Protein AF-A0A8J7HTT7-F1 (afdb_monomer)

Sequence (140 aa):
MTTYTNAQFRSILFGLGYLAKDFANPALGFPVTTDNSPFTGNKTLQAIRNFQADYGLLVDGIVGAKTMAKVEEVIKILQYELNVVVNAGLPKDQPFYGPKTVQAVKKFEAQYYGKDERFVTGVATLELRKYLDAIAKQIA

Nearest PDB structures (foldseek):
  6xr2-assembly1_A  TM=2.445E-01  e=7.004E+00  synthetic construct

InterPro domains:
  IPR002477 Peptidoglycan binding-like [PF01471] (40-70)
  IPR036365 PGBD-like superfamily [SSF47090] (29-71)
  IPR036366 PGBD superfamily [G3DSA:1.10.101.10] (16-74)

Solvent-accessible surface area (backbone atoms only — not comparable to full-atom values): 7852 Å² total; per-residue (Å²): 134,81,86,68,52,51,16,46,46,51,26,37,36,30,38,44,53,48,41,63,72,90,65,44,42,87,89,58,60,54,49,20,37,84,59,58,65,78,76,78,50,70,66,60,27,48,24,44,25,51,52,23,52,80,69,74,45,81,67,76,42,67,87,44,72,68,52,48,50,50,54,40,50,54,38,41,51,51,43,51,36,37,32,68,70,65,65,50,81,59,67,89,87,56,62,58,75,33,62,67,50,29,51,40,41,25,52,49,31,32,72,76,72,36,82,51,64,90,64,37,70,31,49,49,28,69,68,53,48,53,53,48,52,59,51,28,69,75,73,111

Organism: NCBI:txid2794033

Secondary structure (DSSP, 8-state):
-----HHHHHHHHHHTTSS-GGG--TTT-SSS----S-TTSHHHHHHHHHHHHHTT---SS---HHHHHHHHHHHHHHHHHHHHHH-----SS-----HHHHHHHHHHHHHHH-S-TTT--S---HHHHHHHHHHHHHH-

Mean predicted aligned error: 3.2 Å

Radius of gyration: 14.44 Å; Cα contacts (8 Å, |Δi|>4): 181; chains: 1; 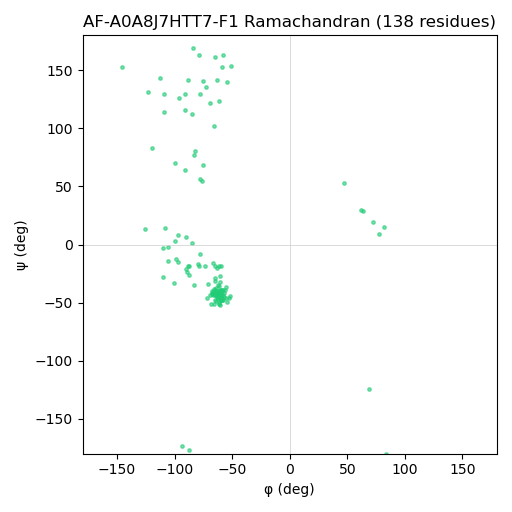bounding box: 38×28×38 Å

Structure (mmCIF, N/CA/C/O backbone):
data_AF-A0A8J7HTT7-F1
#
_entry.id   AF-A0A8J7HTT7-F1
#
loop_
_atom_site.group_PDB
_atom_site.id
_atom_site.type_symbol
_atom_site.label_atom_id
_atom_site.label_alt_id
_atom_site.label_comp_id
_atom_site.label_asym_id
_atom_site.label_entity_id
_atom_site.label_seq_id
_atom_site.pdbx_PDB_ins_code
_atom_site.Cartn_x
_atom_site.Cartn_y
_atom_site.Cartn_z
_atom_site.occupancy
_atom_site.B_iso_or_equiv
_atom_site.auth_seq_id
_atom_site.auth_comp_id
_atom_site.auth_asym_id
_atom_site.auth_atom_id
_atom_site.pdbx_PDB_model_num
ATOM 1 N N . MET A 1 1 ? -9.122 4.143 -15.748 1.00 68.56 1 MET A N 1
ATOM 2 C CA . MET A 1 1 ? -7.934 3.483 -15.181 1.00 68.56 1 MET A CA 1
ATOM 3 C C . MET A 1 1 ? -6.874 4.545 -15.010 1.00 68.56 1 MET A C 1
ATOM 5 O O . MET A 1 1 ? -6.559 5.220 -15.985 1.00 68.56 1 MET A O 1
ATOM 9 N N . THR A 1 2 ? -6.391 4.737 -13.790 1.00 80.38 2 THR A N 1
ATOM 10 C CA . THR A 1 2 ? -5.339 5.713 -13.493 1.00 80.38 2 THR A CA 1
ATOM 11 C C . THR A 1 2 ? -3.988 5.145 -13.912 1.00 80.38 2 THR A C 1
ATOM 13 O O . THR A 1 2 ? -3.641 4.024 -13.546 1.00 80.38 2 THR A O 1
ATOM 16 N N . THR A 1 3 ? -3.208 5.911 -14.673 1.00 86.19 3 THR A N 1
ATOM 17 C CA . THR A 1 3 ? -1.822 5.554 -14.992 1.00 86.19 3 THR A CA 1
ATOM 18 C C . THR A 1 3 ? -0.902 6.162 -13.942 1.00 86.19 3 THR A C 1
ATOM 20 O O . THR A 1 3 ? -0.808 7.382 -13.834 1.00 86.19 3 THR A O 1
ATOM 23 N N . TYR A 1 4 ? -0.222 5.315 -13.173 1.00 91.25 4 TYR A N 1
ATOM 24 C CA . TYR A 1 4 ? 0.778 5.754 -12.203 1.00 91.25 4 TYR A CA 1
ATOM 25 C C . TYR A 1 4 ? 2.149 5.862 -12.862 1.00 91.25 4 TYR A C 1
ATOM 27 O O . TYR A 1 4 ? 2.533 5.004 -13.658 1.00 91.25 4 TYR A O 1
ATOM 35 N N . THR A 1 5 ? 2.922 6.877 -12.483 1.00 94.50 5 THR A N 1
ATOM 36 C CA . THR A 1 5 ? 4.362 6.877 -12.753 1.00 94.50 5 THR A CA 1
ATOM 37 C C . THR A 1 5 ? 5.041 5.751 -11.973 1.00 94.50 5 THR A C 1
ATOM 39 O O . THR A 1 5 ? 4.507 5.253 -10.976 1.00 94.50 5 THR A O 1
ATOM 42 N N . ASN A 1 6 ? 6.251 5.360 -12.370 1.00 94.88 6 ASN A N 1
ATOM 43 C CA . ASN A 1 6 ? 6.968 4.298 -11.667 1.00 94.88 6 ASN A CA 1
ATOM 44 C C . ASN A 1 6 ? 7.262 4.676 -10.200 1.00 94.88 6 ASN A C 1
ATOM 46 O O . ASN A 1 6 ? 7.176 3.827 -9.313 1.00 94.88 6 ASN A O 1
ATOM 50 N N . ALA A 1 7 ? 7.534 5.954 -9.924 1.00 94.62 7 ALA A N 1
ATOM 51 C CA . ALA A 1 7 ? 7.710 6.476 -8.569 1.00 94.62 7 ALA A CA 1
ATOM 52 C C . ALA A 1 7 ? 6.418 6.403 -7.734 1.00 94.62 7 ALA A C 1
ATOM 54 O O . ALA A 1 7 ? 6.436 6.006 -6.563 1.00 94.62 7 ALA A O 1
ATOM 55 N N . GLN A 1 8 ? 5.277 6.741 -8.342 1.00 94.81 8 GLN A N 1
ATOM 56 C CA . GLN A 1 8 ? 3.967 6.608 -7.702 1.00 94.81 8 GLN A CA 1
ATOM 57 C C . GLN A 1 8 ? 3.640 5.141 -7.424 1.00 94.81 8 GLN A C 1
ATOM 59 O O . GLN A 1 8 ? 3.216 4.817 -6.320 1.00 94.81 8 GLN A O 1
ATOM 64 N N . PHE A 1 9 ? 3.901 4.245 -8.377 1.00 95.31 9 PHE A N 1
ATOM 65 C CA . PHE A 1 9 ? 3.662 2.815 -8.208 1.00 95.31 9 PHE A CA 1
ATOM 66 C C . PHE A 1 9 ? 4.538 2.210 -7.100 1.00 95.31 9 PHE A C 1
ATOM 68 O O . PHE A 1 9 ? 4.025 1.502 -6.237 1.00 95.31 9 PHE A O 1
ATOM 75 N N . ARG A 1 10 ? 5.835 2.556 -7.043 1.00 95.19 10 ARG A N 1
ATOM 76 C CA . ARG A 1 10 ? 6.713 2.214 -5.904 1.00 95.19 10 ARG A CA 1
ATOM 77 C C . ARG A 1 10 ? 6.130 2.719 -4.586 1.00 95.19 10 ARG A C 1
ATOM 79 O O . ARG A 1 10 ? 6.059 1.979 -3.614 1.00 95.19 10 ARG A O 1
ATOM 86 N N . SER A 1 11 ? 5.664 3.963 -4.557 1.00 95.50 11 SER A N 1
ATOM 87 C CA . SER A 1 11 ? 5.078 4.537 -3.343 1.00 95.50 11 SER A CA 1
ATOM 88 C C . SER A 1 11 ? 3.809 3.808 -2.912 1.00 95.50 11 SER A C 1
ATOM 90 O O . SER A 1 11 ? 3.606 3.581 -1.725 1.00 95.50 11 SER A O 1
ATOM 92 N N . ILE A 1 12 ? 2.986 3.375 -3.864 1.00 96.00 12 ILE A N 1
ATOM 93 C CA . ILE A 1 12 ? 1.809 2.558 -3.583 1.00 96.00 12 ILE A CA 1
ATOM 94 C C . ILE A 1 12 ? 2.212 1.191 -3.023 1.00 96.00 12 ILE A C 1
ATOM 96 O O . ILE A 1 12 ? 1.672 0.785 -2.000 1.00 96.00 12 ILE A O 1
ATOM 100 N N . LEU A 1 13 ? 3.176 0.495 -3.636 1.00 96.81 13 LEU A N 1
ATOM 101 C CA . LEU A 1 13 ? 3.674 -0.777 -3.103 1.00 96.81 13 LEU A CA 1
ATOM 102 C C . LEU A 1 13 ? 4.234 -0.617 -1.685 1.00 96.81 13 LEU A C 1
ATOM 104 O O . LEU A 1 13 ? 3.994 -1.476 -0.843 1.00 96.81 13 LEU A O 1
ATOM 108 N N . PHE A 1 14 ? 4.929 0.488 -1.404 1.00 96.38 14 PHE A N 1
ATOM 109 C CA . PHE A 1 14 ? 5.370 0.831 -0.054 1.00 96.38 14 PHE A CA 1
ATOM 110 C C . PHE A 1 14 ? 4.182 1.018 0.898 1.00 96.38 14 PHE A C 1
ATOM 112 O O . PHE A 1 14 ? 4.126 0.366 1.934 1.00 96.38 14 PHE A O 1
ATOM 119 N N . GLY A 1 15 ? 3.193 1.835 0.523 1.00 96.19 15 GLY A N 1
ATOM 120 C CA . GLY A 1 15 ? 1.985 2.062 1.321 1.00 96.19 15 GLY A CA 1
ATOM 121 C C . GLY A 1 15 ? 1.166 0.793 1.568 1.00 96.19 15 GLY A C 1
ATOM 122 O O . GLY A 1 15 ? 0.583 0.641 2.632 1.00 96.19 15 GLY A O 1
ATOM 123 N N . LEU A 1 16 ? 1.169 -0.153 0.630 1.00 97.31 16 LEU A N 1
ATOM 124 C CA . LEU A 1 16 ? 0.509 -1.455 0.759 1.00 97.31 16 LEU A CA 1
ATOM 125 C C . LEU A 1 16 ? 1.371 -2.520 1.471 1.00 97.31 16 LEU A C 1
ATOM 127 O O . LEU A 1 16 ? 0.929 -3.663 1.615 1.00 97.31 16 LEU A O 1
ATOM 131 N N . GLY A 1 17 ? 2.583 -2.166 1.906 1.00 96.88 17 GLY A N 1
ATOM 132 C CA . GLY A 1 17 ? 3.475 -3.029 2.684 1.00 96.88 17 GLY A CA 1
ATOM 133 C C . GLY A 1 17 ? 4.302 -4.031 1.878 1.00 96.88 17 GLY A C 1
ATOM 134 O O . GLY A 1 17 ? 4.862 -4.952 2.462 1.00 96.88 17 GLY A O 1
ATOM 135 N N . TYR A 1 18 ? 4.402 -3.869 0.558 1.00 97.25 18 TYR A N 1
ATOM 136 C CA . TYR A 1 18 ? 5.213 -4.730 -0.314 1.00 97.25 18 TYR A CA 1
ATOM 137 C C . TYR A 1 18 ? 6.652 -4.237 -0.491 1.00 97.25 18 TYR A C 1
ATOM 139 O O . TYR A 1 18 ? 7.524 -5.024 -0.853 1.00 97.25 18 TYR A O 1
ATOM 147 N N . LEU A 1 19 ? 6.910 -2.949 -0.246 1.00 95.06 19 LEU A N 1
ATOM 148 C CA . LEU A 1 19 ? 8.255 -2.369 -0.254 1.00 95.06 19 LEU A CA 1
ATOM 149 C C . LEU A 1 19 ? 8.678 -1.933 1.147 1.00 95.06 19 LEU A C 1
ATOM 151 O O . LEU A 1 19 ? 7.878 -1.416 1.922 1.00 95.06 19 LEU A O 1
ATOM 155 N N . ALA A 1 20 ? 9.961 -2.124 1.447 1.00 89.19 20 ALA A N 1
ATOM 156 C CA . ALA A 1 20 ? 10.555 -1.753 2.722 1.00 89.19 20 ALA A CA 1
ATOM 157 C C . ALA A 1 20 ? 10.866 -0.245 2.810 1.00 89.19 20 ALA A C 1
ATOM 159 O O . ALA A 1 20 ? 10.908 0.473 1.810 1.00 89.19 20 ALA A O 1
ATOM 160 N N . LYS A 1 21 ? 11.079 0.243 4.041 1.00 85.44 21 LYS A N 1
ATOM 161 C CA . LYS A 1 21 ? 11.312 1.669 4.353 1.00 85.44 21 LYS A CA 1
ATOM 162 C C . LYS A 1 21 ? 12.579 2.250 3.726 1.00 85.44 21 LYS A C 1
ATOM 164 O O . LYS A 1 21 ? 12.650 3.459 3.564 1.00 85.44 21 LYS A O 1
ATOM 169 N N . ASP A 1 22 ? 13.540 1.421 3.336 1.00 87.25 22 ASP A N 1
ATOM 170 C CA . ASP A 1 22 ? 14.749 1.851 2.627 1.00 87.25 22 ASP A CA 1
ATOM 171 C C . ASP A 1 22 ? 14.467 2.390 1.211 1.00 87.25 22 ASP A C 1
ATOM 173 O O . ASP A 1 22 ? 15.301 3.096 0.653 1.00 87.25 22 ASP A O 1
ATOM 177 N N . PHE A 1 23 ? 13.282 2.124 0.646 1.00 84.31 23 PHE A N 1
ATOM 178 C CA . PHE A 1 23 ? 12.812 2.759 -0.594 1.00 84.31 23 PHE A CA 1
ATOM 179 C C . PHE A 1 23 ? 12.259 4.169 -0.400 1.00 84.31 23 PHE A C 1
ATOM 181 O O . PHE A 1 23 ? 12.112 4.906 -1.379 1.00 84.31 23 PHE A O 1
ATOM 188 N N . ALA A 1 24 ? 11.898 4.526 0.831 1.00 87.62 24 ALA A N 1
ATOM 189 C CA . ALA A 1 24 ? 11.268 5.793 1.144 1.00 87.62 24 ALA A CA 1
ATOM 190 C C . ALA A 1 24 ? 12.326 6.843 1.496 1.00 87.62 24 ALA A C 1
ATOM 192 O O . ALA A 1 24 ? 13.170 6.641 2.366 1.00 87.62 24 ALA A O 1
ATOM 193 N N . ASN A 1 25 ? 12.237 8.006 0.862 1.00 90.50 25 ASN A N 1
ATOM 194 C CA . ASN A 1 25 ? 12.893 9.213 1.324 1.00 90.50 25 ASN A CA 1
ATOM 195 C C . ASN A 1 25 ? 11.979 9.887 2.365 1.00 90.50 25 ASN A C 1
ATOM 197 O O . ASN A 1 25 ? 10.917 10.403 1.996 1.00 90.50 25 ASN A O 1
ATOM 201 N N . PRO A 1 26 ? 12.376 9.930 3.651 1.00 84.06 26 PRO A N 1
ATOM 202 C CA . PRO A 1 26 ? 11.544 10.494 4.712 1.00 84.06 26 PRO A CA 1
ATOM 203 C C . PRO A 1 26 ? 11.222 11.985 4.511 1.00 84.06 26 PRO A C 1
ATOM 205 O O . PRO A 1 26 ? 10.255 12.468 5.093 1.00 84.06 26 PRO A O 1
ATOM 208 N N . ALA A 1 27 ? 11.971 12.709 3.670 1.00 88.81 27 ALA A N 1
ATOM 209 C CA . ALA A 1 27 ? 11.726 14.121 3.379 1.00 88.81 27 ALA A CA 1
ATOM 210 C C . ALA A 1 27 ? 10.589 14.379 2.367 1.00 88.81 27 ALA A C 1
ATOM 212 O O . ALA A 1 27 ? 10.115 15.508 2.279 1.00 88.81 27 ALA A O 1
ATOM 213 N N . LEU A 1 28 ? 10.156 13.379 1.585 1.00 85.06 28 LEU A N 1
ATOM 214 C CA . LEU A 1 28 ? 9.215 13.593 0.470 1.00 85.06 28 LEU A CA 1
ATOM 215 C C . LEU A 1 28 ? 7.732 13.495 0.858 1.00 85.06 28 LEU A C 1
ATOM 217 O O . LEU A 1 28 ? 6.876 14.042 0.164 1.00 85.06 28 LEU A O 1
ATOM 221 N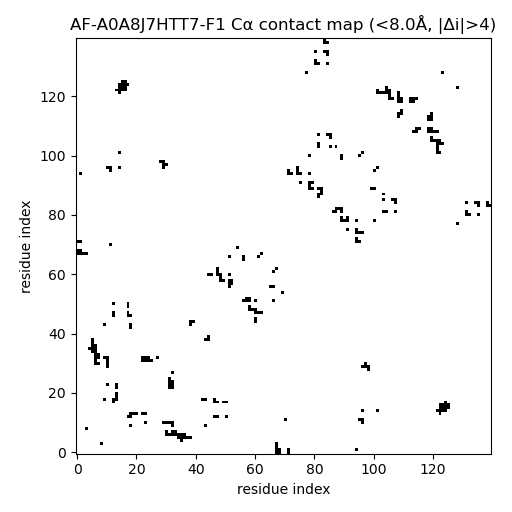 N . GLY A 1 29 ? 7.392 12.788 1.938 1.00 83.56 29 GLY A N 1
ATOM 222 C CA . GLY A 1 29 ? 5.999 12.415 2.194 1.00 83.56 29 GLY A CA 1
ATOM 223 C C . GLY A 1 29 ? 5.509 11.391 1.163 1.00 83.56 29 GLY A C 1
ATOM 224 O O . GLY A 1 29 ? 6.123 10.343 1.032 1.00 83.56 29 GLY A O 1
ATOM 225 N N . PHE A 1 30 ? 4.408 11.657 0.450 1.00 84.88 30 PHE A N 1
ATOM 226 C CA . PHE A 1 30 ? 3.925 10.794 -0.641 1.00 84.88 30 PHE A CA 1
ATOM 227 C C . PHE A 1 30 ? 3.790 11.573 -1.960 1.00 84.88 30 PHE A C 1
ATOM 229 O O . PHE A 1 30 ? 3.114 12.605 -1.949 1.00 84.88 30 PHE A O 1
ATOM 236 N N . PRO A 1 31 ? 4.316 11.070 -3.102 1.00 90.38 31 PRO A N 1
ATOM 237 C CA . PRO A 1 31 ? 5.134 9.857 -3.272 1.00 90.38 31 PRO A CA 1
ATOM 238 C C . PRO A 1 31 ? 6.379 9.819 -2.371 1.00 90.38 31 PRO A C 1
ATOM 240 O O . PRO A 1 31 ? 7.027 10.840 -2.178 1.00 90.38 31 PRO A O 1
ATOM 243 N N . VAL A 1 32 ? 6.707 8.648 -1.816 1.00 91.50 32 VAL A N 1
ATOM 244 C CA . VAL A 1 32 ? 7.849 8.479 -0.889 1.00 91.50 32 VAL A CA 1
ATOM 245 C C . VAL A 1 32 ? 9.186 8.424 -1.618 1.00 91.50 32 VAL A C 1
ATOM 247 O O . VAL A 1 32 ? 10.239 8.409 -0.996 1.00 91.50 32 VAL A O 1
ATOM 250 N N . THR A 1 33 ? 9.166 8.365 -2.945 1.00 93.31 33 THR A N 1
ATOM 251 C CA . THR A 1 33 ? 10.348 8.325 -3.798 1.00 93.31 33 THR A CA 1
ATOM 252 C C . THR A 1 33 ? 10.069 9.084 -5.087 1.00 93.31 33 THR A C 1
ATOM 254 O O . THR A 1 33 ? 8.923 9.166 -5.530 1.00 93.31 33 THR A O 1
ATOM 257 N N . THR A 1 34 ? 11.116 9.624 -5.704 1.00 94.44 34 THR A N 1
ATOM 258 C CA . THR A 1 34 ? 11.084 10.194 -7.059 1.00 94.44 34 THR A CA 1
ATOM 259 C C . THR A 1 34 ? 11.635 9.224 -8.110 1.00 94.44 34 THR A C 1
ATOM 261 O O . THR A 1 34 ? 11.698 9.573 -9.290 1.00 94.44 34 THR A O 1
ATOM 264 N N . ASP A 1 35 ? 12.006 7.999 -7.710 1.00 92.88 35 ASP A N 1
ATOM 265 C CA . ASP A 1 35 ? 12.594 6.988 -8.589 1.00 92.88 35 ASP A CA 1
ATOM 266 C C . ASP A 1 35 ? 11.598 6.511 -9.656 1.00 92.88 35 ASP A C 1
ATOM 268 O O . ASP A 1 35 ? 10.719 5.676 -9.413 1.00 92.88 35 ASP A O 1
ATOM 272 N N . ASN A 1 36 ? 11.775 7.031 -10.871 1.00 94.56 36 ASN A N 1
ATOM 273 C CA . ASN A 1 36 ? 11.011 6.639 -12.047 1.00 94.56 36 ASN A CA 1
ATOM 274 C C . ASN A 1 36 ? 11.712 5.593 -12.926 1.00 94.56 36 ASN A C 1
ATOM 276 O O . ASN A 1 36 ? 11.207 5.273 -14.003 1.00 94.56 36 ASN A O 1
ATOM 280 N N . SER A 1 37 ? 12.832 5.018 -12.477 1.00 93.06 37 SER A N 1
ATOM 281 C CA . SER A 1 37 ? 13.536 3.986 -13.239 1.00 93.06 37 SER A CA 1
ATOM 282 C C . SER A 1 37 ? 12.635 2.773 -13.521 1.00 93.06 37 SER A C 1
ATOM 284 O O . SER A 1 37 ? 11.697 2.506 -12.750 1.00 93.06 37 SER A O 1
ATOM 286 N N . PRO A 1 38 ? 12.890 2.026 -14.612 1.00 93.31 38 PRO A N 1
ATOM 287 C CA . PRO A 1 38 ? 12.224 0.753 -14.870 1.00 93.31 38 PRO A CA 1
ATOM 288 C C . PRO A 1 38 ? 12.295 -0.200 -13.666 1.00 93.31 38 PRO A C 1
ATOM 290 O O . PRO A 1 38 ? 13.219 -0.132 -12.856 1.00 93.31 38 PRO A O 1
ATOM 293 N N . PHE A 1 39 ? 11.329 -1.112 -13.540 1.00 92.06 39 PHE A N 1
ATOM 294 C CA . PHE A 1 39 ? 11.256 -2.070 -12.428 1.00 92.06 39 PHE A CA 1
ATOM 295 C C . PHE A 1 39 ? 12.233 -3.246 -12.586 1.00 92.06 39 PHE A C 1
ATOM 297 O O . PHE A 1 39 ? 11.839 -4.407 -12.598 1.00 92.06 39 PHE A O 1
ATOM 304 N N . THR A 1 40 ? 13.521 -2.946 -12.725 1.00 85.50 40 THR A N 1
ATOM 305 C CA . THR A 1 40 ? 14.586 -3.941 -12.919 1.00 85.50 40 THR A CA 1
ATOM 306 C C . THR A 1 40 ? 15.334 -4.280 -11.629 1.00 85.50 40 THR A C 1
ATOM 308 O O . THR A 1 40 ? 16.065 -5.264 -11.584 1.00 85.50 40 THR A O 1
ATOM 311 N N . GLY A 1 41 ? 15.153 -3.497 -10.560 1.00 80.38 41 GLY A N 1
ATOM 312 C CA . GLY A 1 41 ? 15.770 -3.761 -9.260 1.00 80.38 41 GLY A CA 1
ATOM 313 C C . GLY A 1 41 ? 15.132 -4.947 -8.529 1.00 80.38 41 GLY A C 1
ATOM 314 O O . GLY A 1 41 ? 13.907 -5.020 -8.419 1.00 80.38 41 GLY A O 1
ATOM 315 N N . ASN A 1 42 ? 15.963 -5.829 -7.956 1.00 86.44 42 ASN A N 1
ATOM 316 C CA . ASN A 1 42 ? 15.528 -7.088 -7.327 1.00 86.44 42 ASN A CA 1
ATOM 317 C C . ASN A 1 42 ? 14.404 -6.915 -6.294 1.00 86.44 42 ASN A C 1
ATOM 319 O O . ASN A 1 42 ? 13.431 -7.663 -6.309 1.00 86.44 42 ASN A O 1
ATOM 323 N N . LYS A 1 43 ? 14.509 -5.909 -5.421 1.00 91.88 43 LYS A N 1
ATOM 324 C CA . LYS A 1 43 ? 13.530 -5.666 -4.351 1.00 91.88 43 LYS A CA 1
ATOM 325 C C . LYS A 1 43 ? 12.176 -5.178 -4.891 1.00 91.88 43 LYS A C 1
ATOM 327 O O . LYS A 1 43 ? 11.142 -5.683 -4.471 1.00 91.88 43 LYS A O 1
ATOM 332 N N . THR A 1 44 ? 12.164 -4.251 -5.855 1.00 94.12 44 THR A N 1
ATOM 333 C CA . THR A 1 44 ? 10.913 -3.782 -6.483 1.00 94.12 44 THR A CA 1
ATOM 334 C C . THR A 1 44 ? 10.255 -4.876 -7.306 1.00 94.12 44 THR A C 1
ATOM 336 O O . THR A 1 44 ? 9.043 -5.050 -7.225 1.00 94.12 44 THR A O 1
ATOM 339 N N . LEU A 1 45 ? 11.042 -5.664 -8.039 1.00 95.38 45 LEU A N 1
ATOM 340 C CA . LEU A 1 45 ? 10.524 -6.801 -8.790 1.00 95.38 45 LEU A CA 1
ATOM 341 C C . LEU A 1 45 ? 9.903 -7.856 -7.863 1.00 95.38 45 LEU A C 1
ATOM 343 O O . LEU A 1 45 ? 8.820 -8.367 -8.144 1.00 95.38 45 LEU A O 1
ATOM 347 N N . GLN A 1 46 ? 10.549 -8.145 -6.730 1.00 96.75 46 GLN A N 1
ATOM 348 C CA . GLN A 1 46 ? 10.001 -9.036 -5.709 1.00 96.75 46 GLN A CA 1
ATOM 349 C C . GLN A 1 46 ? 8.702 -8.481 -5.111 1.00 96.75 46 GLN A C 1
ATOM 351 O O . GLN A 1 46 ? 7.733 -9.222 -4.984 1.00 96.75 46 GLN A O 1
ATOM 356 N N . ALA A 1 47 ? 8.642 -7.182 -4.813 1.00 97.38 47 ALA A N 1
ATOM 357 C CA . ALA A 1 47 ? 7.430 -6.533 -4.319 1.00 97.38 47 ALA A CA 1
ATOM 358 C C . ALA A 1 47 ? 6.259 -6.641 -5.311 1.00 97.38 47 ALA A C 1
ATOM 360 O O . ALA A 1 47 ? 5.141 -6.959 -4.907 1.00 97.38 47 ALA A O 1
ATOM 361 N N . ILE A 1 48 ? 6.519 -6.442 -6.610 1.00 98.06 48 ILE A N 1
ATOM 362 C CA . ILE A 1 48 ? 5.515 -6.614 -7.671 1.00 98.06 48 ILE A CA 1
ATOM 363 C C . ILE A 1 48 ? 5.025 -8.061 -7.715 1.00 98.06 48 ILE A C 1
ATOM 365 O O . ILE A 1 48 ? 3.819 -8.290 -7.746 1.00 98.06 48 ILE A O 1
ATOM 369 N N . ARG A 1 49 ? 5.938 -9.037 -7.685 1.00 98.31 49 ARG A N 1
ATOM 370 C CA . ARG A 1 49 ? 5.585 -10.465 -7.708 1.00 98.31 49 ARG A CA 1
ATOM 371 C C . ARG A 1 49 ? 4.778 -10.881 -6.483 1.00 98.31 49 ARG A C 1
ATOM 373 O O . ARG A 1 49 ? 3.789 -11.587 -6.633 1.00 98.31 49 ARG A O 1
ATOM 380 N N . ASN A 1 50 ? 5.147 -10.404 -5.298 1.00 98.56 50 ASN A N 1
ATOM 381 C CA . ASN A 1 50 ? 4.399 -10.665 -4.069 1.00 98.56 50 ASN A CA 1
ATOM 382 C C . ASN A 1 50 ? 2.983 -10.081 -4.153 1.00 98.56 50 ASN A C 1
ATOM 384 O O . ASN A 1 50 ? 2.017 -10.775 -3.856 1.00 98.56 50 ASN A O 1
ATOM 388 N N . PHE A 1 51 ? 2.845 -8.840 -4.633 1.00 98.62 51 PHE A N 1
ATOM 389 C CA . PHE A 1 51 ? 1.533 -8.242 -4.881 1.00 98.62 51 PHE A CA 1
ATOM 390 C C . PHE A 1 51 ? 0.722 -9.063 -5.893 1.00 98.62 51 PHE A C 1
ATOM 392 O O . PHE A 1 51 ? -0.442 -9.370 -5.659 1.00 98.62 51 PHE A O 1
ATOM 399 N N . GLN A 1 52 ? 1.327 -9.447 -7.018 1.00 98.75 52 GLN A N 1
ATOM 400 C CA . GLN A 1 52 ? 0.660 -10.270 -8.025 1.00 98.75 52 GLN A CA 1
ATOM 401 C C . GLN A 1 52 ? 0.182 -11.605 -7.438 1.00 98.75 52 GLN A C 1
ATOM 403 O O . GLN A 1 52 ? -0.958 -11.989 -7.687 1.00 98.75 52 GLN A O 1
ATOM 408 N N . ALA A 1 53 ? 1.012 -12.272 -6.633 1.00 98.62 53 ALA A N 1
ATOM 409 C CA . ALA A 1 53 ? 0.679 -13.538 -5.989 1.00 98.62 53 ALA A CA 1
ATOM 410 C C . ALA A 1 53 ? -0.487 -13.396 -4.998 1.00 98.62 53 ALA A C 1
ATOM 412 O O . ALA A 1 53 ? -1.458 -14.146 -5.091 1.00 98.62 53 ALA A O 1
ATOM 413 N N . ASP A 1 54 ? -0.440 -12.394 -4.115 1.00 98.50 54 ASP A N 1
ATOM 414 C CA . ASP A 1 54 ? -1.476 -12.156 -3.100 1.00 98.50 54 ASP A CA 1
ATOM 415 C C . ASP A 1 54 ? -2.863 -11.883 -3.699 1.00 98.50 54 ASP A C 1
ATOM 417 O O . ASP A 1 54 ? -3.880 -12.163 -3.064 1.00 98.50 54 ASP A O 1
ATOM 421 N N . TYR A 1 55 ? -2.913 -11.344 -4.921 1.00 98.19 55 TYR A N 1
ATOM 422 C CA . TYR A 1 55 ? -4.156 -11.019 -5.625 1.00 98.19 55 TYR A CA 1
ATOM 423 C C . TYR A 1 55 ? -4.468 -11.950 -6.806 1.00 98.19 55 TYR A C 1
ATOM 425 O O . TYR A 1 55 ? -5.328 -11.621 -7.627 1.00 98.19 55 TYR A O 1
ATOM 433 N N . GLY A 1 56 ? -3.794 -13.102 -6.907 1.00 97.75 56 GLY A N 1
ATOM 434 C CA . GLY A 1 56 ? -4.089 -14.128 -7.915 1.0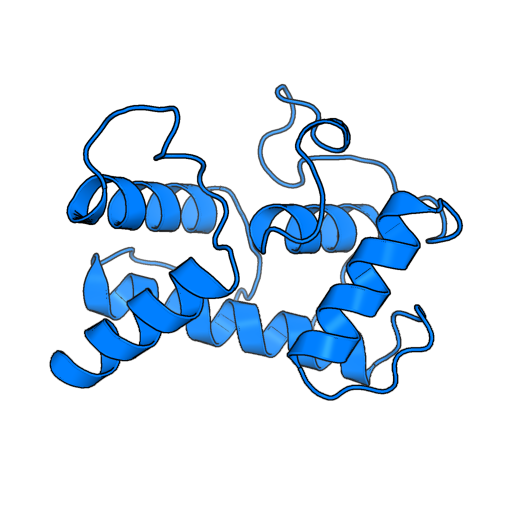0 97.75 56 GLY A CA 1
ATOM 435 C C . GLY A 1 56 ? -3.867 -13.673 -9.363 1.00 97.75 56 GLY A C 1
ATOM 436 O O . GLY A 1 56 ? -4.555 -14.130 -10.276 1.00 97.75 56 GLY A O 1
ATOM 437 N N . LEU A 1 57 ? -2.943 -12.738 -9.581 1.00 98.38 57 LEU A N 1
ATOM 438 C CA . LEU A 1 57 ? -2.522 -12.301 -10.909 1.00 98.38 57 LEU A CA 1
ATOM 439 C C . LEU A 1 57 ? -1.441 -13.237 -11.469 1.00 98.38 57 LEU A C 1
ATOM 441 O O . LEU A 1 57 ? -0.853 -14.046 -10.754 1.00 98.38 57 LEU A O 1
ATOM 445 N N . LEU A 1 58 ? -1.131 -13.085 -12.759 1.00 97.81 58 LEU A N 1
ATOM 446 C CA . LEU A 1 58 ? 0.071 -13.691 -13.330 1.00 97.81 58 LEU A CA 1
ATOM 447 C C . LEU A 1 58 ? 1.309 -13.120 -12.618 1.00 97.81 58 LEU A C 1
ATOM 449 O O . LEU A 1 58 ? 1.495 -11.905 -12.591 1.00 97.81 58 LEU A O 1
ATOM 453 N N . VAL A 1 59 ? 2.138 -13.994 -12.043 1.00 98.25 59 VAL A N 1
ATOM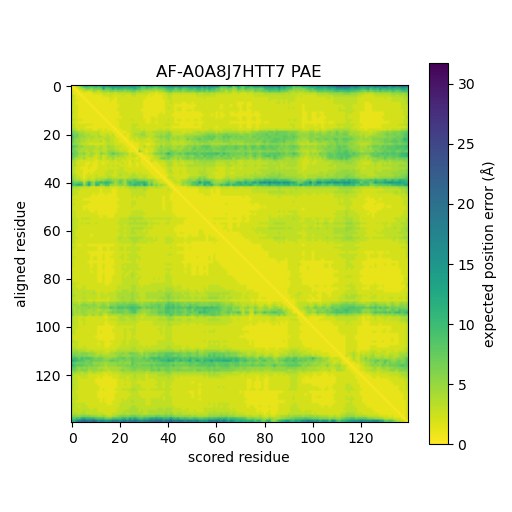 454 C CA . VAL A 1 59 ? 3.315 -13.623 -11.238 1.00 98.25 59 VAL A CA 1
ATOM 455 C C . VAL A 1 59 ? 4.561 -13.515 -12.123 1.00 98.25 59 VAL A C 1
ATOM 457 O O . VAL A 1 59 ? 5.509 -14.288 -12.012 1.00 98.25 59 VAL A O 1
ATOM 460 N N . ASP A 1 60 ? 4.548 -12.569 -13.055 1.00 96.69 60 ASP A N 1
ATOM 461 C CA . ASP A 1 60 ? 5.650 -12.319 -13.995 1.00 96.69 60 ASP A CA 1
ATOM 462 C C . ASP A 1 60 ? 6.587 -11.183 -13.537 1.00 96.69 60 ASP A C 1
ATOM 464 O O . ASP A 1 60 ? 7.727 -11.079 -13.995 1.00 96.69 60 ASP A O 1
ATOM 468 N N . GLY A 1 61 ? 6.164 -10.372 -12.564 1.00 96.19 61 GLY A N 1
ATOM 469 C CA . GLY A 1 61 ? 6.858 -9.156 -12.142 1.00 96.19 61 GLY A CA 1
ATOM 470 C C . GLY A 1 61 ? 6.658 -7.964 -13.086 1.00 96.19 61 GLY A C 1
ATOM 471 O O . GLY A 1 61 ? 7.320 -6.941 -12.922 1.00 96.19 61 GLY A O 1
ATOM 472 N N . ILE A 1 62 ? 5.761 -8.072 -14.068 1.00 95.62 62 ILE A N 1
ATOM 473 C CA . ILE A 1 62 ? 5.469 -7.031 -15.052 1.00 95.62 62 ILE A CA 1
ATOM 474 C C . ILE A 1 62 ? 4.252 -6.225 -14.598 1.00 95.62 62 ILE A C 1
ATOM 476 O O . ILE A 1 62 ? 3.159 -6.747 -14.382 1.00 95.62 62 ILE A O 1
ATOM 480 N N . VAL A 1 63 ? 4.407 -4.903 -14.517 1.00 95.38 63 VAL A N 1
ATOM 481 C CA . VAL A 1 63 ? 3.292 -3.996 -14.211 1.00 95.38 63 VAL A CA 1
ATOM 482 C C . VAL A 1 63 ? 2.499 -3.693 -15.486 1.00 95.38 63 VAL A C 1
ATOM 484 O O . VAL A 1 63 ? 2.640 -2.639 -16.101 1.00 95.38 63 VAL A O 1
ATOM 487 N N . GLY A 1 64 ? 1.673 -4.654 -15.902 1.00 94.69 64 GLY A N 1
ATOM 488 C CA . GLY A 1 64 ? 0.721 -4.501 -17.005 1.00 94.69 64 GLY A CA 1
ATOM 489 C C . GLY A 1 64 ? -0.633 -3.926 -16.566 1.00 94.69 64 GLY A C 1
ATOM 490 O O . GLY A 1 64 ? -0.866 -3.641 -15.390 1.00 94.69 64 GLY A O 1
ATOM 491 N N . ALA A 1 65 ? -1.576 -3.819 -17.509 1.00 94.88 65 ALA A N 1
ATOM 492 C CA . ALA A 1 65 ? -2.911 -3.258 -17.260 1.00 94.88 65 ALA A CA 1
ATOM 493 C C . ALA A 1 65 ? -3.674 -3.965 -16.122 1.00 94.88 65 ALA A C 1
ATOM 495 O O . ALA A 1 65 ? -4.315 -3.306 -15.308 1.00 94.88 65 ALA A O 1
ATOM 496 N N . LYS A 1 66 ? -3.564 -5.299 -16.016 1.00 96.31 66 LYS A N 1
ATOM 497 C CA . LYS A 1 66 ? -4.204 -6.073 -14.936 1.00 96.31 66 LYS A CA 1
ATOM 498 C C . LYS A 1 66 ? -3.633 -5.725 -13.559 1.00 96.31 66 LYS A C 1
ATOM 500 O O . LYS A 1 66 ? -4.391 -5.557 -12.609 1.00 96.31 66 LYS A O 1
ATOM 505 N N . THR A 1 67 ? -2.313 -5.579 -13.455 1.00 97.12 67 THR A N 1
ATOM 506 C CA . THR A 1 67 ? -1.645 -5.192 -12.206 1.00 97.12 67 THR A CA 1
ATOM 507 C C . THR A 1 67 ? -2.005 -3.762 -11.812 1.00 97.12 67 THR A C 1
ATOM 509 O O . THR A 1 67 ? -2.351 -3.529 -10.658 1.00 97.12 67 THR A O 1
ATOM 512 N N . MET A 1 68 ? -2.019 -2.826 -12.770 1.00 95.81 68 MET A N 1
ATOM 513 C CA . MET A 1 68 ? -2.450 -1.441 -12.531 1.00 95.81 68 MET A CA 1
ATOM 514 C C . MET A 1 68 ? -3.903 -1.366 -12.046 1.00 95.81 68 MET A C 1
ATOM 516 O O . MET A 1 68 ? -4.182 -0.720 -11.037 1.00 95.81 68 MET A O 1
ATOM 520 N N . ALA A 1 69 ? -4.818 -2.071 -12.718 1.00 95.88 69 ALA A N 1
ATOM 521 C CA . ALA A 1 69 ? -6.228 -2.106 -12.342 1.00 95.88 69 ALA A CA 1
ATOM 522 C C . ALA A 1 69 ? -6.437 -2.698 -10.941 1.00 95.88 69 ALA A C 1
ATOM 524 O O . ALA A 1 69 ? -7.203 -2.149 -10.153 1.00 95.88 69 ALA A O 1
ATOM 525 N N . LYS A 1 70 ? -5.719 -3.776 -10.601 1.00 97.38 70 LYS A N 1
ATOM 526 C CA . LYS A 1 70 ? -5.828 -4.394 -9.276 1.00 97.38 70 LYS A CA 1
ATOM 527 C C . LYS A 1 70 ? -5.292 -3.484 -8.171 1.00 97.38 70 LYS A C 1
ATOM 529 O O . LYS A 1 70 ? -5.913 -3.386 -7.122 1.00 97.38 70 LYS A O 1
ATOM 534 N N . VAL A 1 71 ? -4.179 -2.785 -8.398 1.00 96.38 71 VAL A N 1
ATOM 535 C CA . VAL A 1 71 ? -3.678 -1.781 -7.446 1.00 96.38 71 VAL A CA 1
ATOM 536 C C . VAL A 1 71 ? -4.711 -0.672 -7.2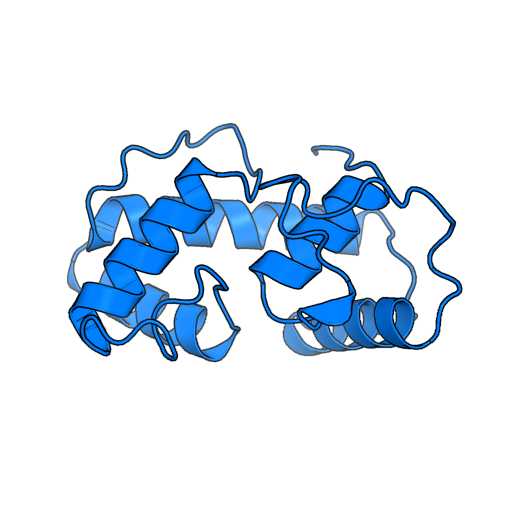23 1.00 96.38 71 VAL A C 1
ATOM 538 O O . VAL A 1 71 ? -4.978 -0.303 -6.081 1.00 96.38 71 VAL A O 1
ATOM 541 N N . GLU A 1 72 ? -5.315 -0.165 -8.301 1.00 95.81 72 GLU A N 1
ATOM 542 C CA . GLU A 1 72 ? -6.367 0.853 -8.225 1.00 95.81 72 GLU A CA 1
ATOM 543 C C . GLU A 1 72 ? -7.570 0.366 -7.400 1.00 95.81 72 GLU A C 1
ATOM 545 O O . GLU A 1 72 ? -8.043 1.079 -6.517 1.00 95.81 72 GLU A O 1
ATOM 550 N N . GLU A 1 73 ? -8.038 -0.858 -7.649 1.00 96.50 73 GLU A N 1
ATOM 551 C CA . GLU A 1 73 ? -9.132 -1.498 -6.911 1.00 96.50 73 GLU A CA 1
ATOM 552 C C . GLU A 1 73 ? -8.823 -1.624 -5.414 1.00 96.50 73 GLU A C 1
ATOM 554 O O . GLU A 1 73 ? -9.632 -1.213 -4.584 1.00 96.50 73 GLU A O 1
ATOM 559 N N . VAL A 1 74 ? -7.629 -2.115 -5.066 1.00 97.38 74 VAL A N 1
ATOM 560 C CA . VAL A 1 74 ? -7.188 -2.270 -3.671 1.00 97.38 74 VAL A CA 1
ATOM 561 C C . VAL A 1 74 ? -7.183 -0.930 -2.939 1.00 97.38 74 VAL A C 1
ATOM 563 O O . VAL A 1 74 ? -7.626 -0.862 -1.794 1.00 97.38 74 VAL A O 1
ATOM 566 N N . ILE A 1 75 ? -6.724 0.149 -3.583 1.00 96.88 75 ILE A N 1
ATOM 567 C CA . ILE A 1 75 ? -6.737 1.481 -2.964 1.00 96.88 75 ILE A CA 1
ATOM 568 C C . ILE A 1 75 ? -8.170 1.980 -2.767 1.00 96.88 75 ILE A C 1
ATOM 570 O O . ILE A 1 75 ? -8.467 2.526 -1.707 1.00 96.88 75 ILE A O 1
ATOM 574 N N . LYS A 1 76 ? -9.067 1.788 -3.744 1.00 96.69 76 LYS A N 1
ATOM 575 C CA . LYS A 1 76 ? -10.474 2.205 -3.608 1.00 96.69 76 LYS A CA 1
ATOM 576 C C . LYS A 1 76 ? -11.163 1.507 -2.443 1.00 96.69 76 LYS A C 1
ATOM 578 O O . LYS A 1 76 ? -11.832 2.177 -1.661 1.00 96.69 76 LYS A O 1
ATOM 583 N N . ILE A 1 77 ? -10.977 0.191 -2.321 1.00 97.12 77 ILE A N 1
ATOM 584 C CA . ILE A 1 77 ? -11.526 -0.607 -1.218 1.00 97.12 77 ILE A CA 1
ATOM 585 C C . ILE A 1 77 ? -10.976 -0.090 0.114 1.00 97.12 77 ILE A C 1
ATOM 587 O O . ILE A 1 77 ? -11.749 0.315 0.975 1.00 97.12 77 ILE A O 1
ATOM 591 N N . LEU A 1 78 ? -9.650 0.034 0.229 1.00 97.94 78 LEU A N 1
ATOM 592 C CA . LEU A 1 78 ? -8.997 0.558 1.429 1.00 97.94 78 LEU A CA 1
ATOM 593 C C . LEU A 1 78 ? -9.533 1.943 1.830 1.00 97.94 78 LEU A C 1
ATOM 595 O O . LEU A 1 78 ? -9.865 2.174 2.988 1.00 97.94 78 LEU A O 1
ATOM 599 N N . GLN A 1 79 ? -9.618 2.889 0.890 1.00 97.75 79 GLN A N 1
ATOM 600 C CA . GLN A 1 79 ? -10.101 4.243 1.177 1.00 97.75 79 GLN A CA 1
ATOM 601 C C . GLN A 1 79 ? -11.580 4.257 1.577 1.00 97.75 79 GLN A C 1
ATOM 603 O O . GLN A 1 79 ? -11.968 5.023 2.461 1.00 97.75 79 GLN A O 1
ATOM 608 N N . TYR A 1 80 ? -12.404 3.418 0.946 1.00 97.12 80 TYR A N 1
ATOM 609 C CA . TYR A 1 80 ? -13.802 3.248 1.322 1.00 97.12 80 TYR A CA 1
ATOM 610 C C . TYR A 1 80 ? -13.928 2.727 2.757 1.00 97.12 80 TYR A C 1
ATOM 612 O O . TYR A 1 80 ? -14.622 3.335 3.568 1.00 97.12 80 TYR A O 1
ATOM 620 N N . GLU A 1 81 ? -13.211 1.663 3.102 1.00 97.94 81 GLU A N 1
ATOM 621 C CA . GLU A 1 81 ? -13.269 1.070 4.438 1.00 97.94 81 GLU A CA 1
ATOM 622 C C . GLU A 1 81 ? -12.726 2.022 5.509 1.00 97.94 81 GLU A C 1
ATOM 624 O O . GLU A 1 81 ? -13.328 2.169 6.567 1.00 97.94 81 GLU A O 1
ATOM 629 N N . LEU A 1 82 ? -11.648 2.759 5.229 1.00 97.94 82 LEU A N 1
ATOM 630 C CA . LEU A 1 82 ? -11.146 3.803 6.132 1.00 97.94 82 LEU A CA 1
ATOM 631 C C . LEU A 1 82 ? -12.178 4.920 6.352 1.00 97.94 82 LEU A C 1
ATOM 633 O O . LEU A 1 82 ? -12.294 5.457 7.457 1.00 97.94 82 LEU A O 1
ATOM 637 N N . ASN A 1 83 ? -12.954 5.274 5.326 1.00 97.19 83 ASN A N 1
ATOM 638 C CA . ASN A 1 83 ? -14.064 6.211 5.485 1.00 97.19 83 ASN A CA 1
ATOM 639 C C . ASN A 1 83 ? -15.154 5.657 6.406 1.00 97.19 83 ASN A C 1
ATOM 641 O O . ASN A 1 83 ? -15.667 6.412 7.227 1.00 97.19 83 ASN A O 1
ATOM 645 N N . VAL A 1 84 ? -15.471 4.366 6.306 1.00 97.06 84 VAL A N 1
ATOM 646 C CA . VAL A 1 84 ? -16.464 3.703 7.164 1.00 97.06 84 VAL A CA 1
ATOM 647 C C . VAL A 1 84 ? -15.967 3.602 8.609 1.00 97.06 84 VAL A C 1
ATOM 649 O O . VAL A 1 84 ? -16.657 4.022 9.532 1.00 97.06 84 VAL A O 1
ATOM 652 N N . VAL A 1 85 ? -14.759 3.079 8.816 1.00 97.06 85 VAL A N 1
ATOM 653 C CA . VAL A 1 85 ? -14.286 2.657 10.143 1.00 97.06 85 VAL A CA 1
ATOM 654 C C . VAL A 1 85 ? -13.731 3.814 10.969 1.00 97.06 85 VAL A C 1
ATOM 656 O O . VAL A 1 85 ? -13.886 3.830 12.188 1.00 97.06 85 VAL A O 1
ATOM 659 N N . VAL A 1 86 ? -13.081 4.794 10.330 1.00 96.62 86 VAL A N 1
ATOM 660 C CA . VAL A 1 86 ? -12.431 5.904 11.046 1.00 96.62 86 VAL A CA 1
ATOM 661 C C . VAL A 1 86 ? -12.875 7.288 10.574 1.00 96.62 86 VAL A C 1
ATOM 663 O O . VAL A 1 86 ? -12.237 8.277 10.941 1.00 96.62 86 VAL A O 1
ATOM 666 N N . ASN A 1 87 ? -13.961 7.394 9.798 1.00 96.25 87 ASN A N 1
ATOM 667 C CA . ASN A 1 87 ? -14.486 8.658 9.263 1.00 96.25 87 ASN A CA 1
ATOM 668 C C . ASN A 1 87 ? -13.380 9.530 8.635 1.00 96.25 87 ASN A C 1
ATOM 670 O O . ASN A 1 87 ? -13.135 10.667 9.045 1.00 96.25 87 ASN A O 1
ATOM 674 N N . ALA A 1 88 ? -12.623 8.937 7.709 1.00 96.25 88 ALA A N 1
ATOM 675 C CA . ALA A 1 88 ? -11.394 9.524 7.181 1.00 96.25 88 ALA A CA 1
ATOM 676 C C . ALA A 1 88 ? -11.600 10.706 6.210 1.00 96.25 88 ALA A C 1
ATOM 678 O O . ALA A 1 88 ? -10.659 11.466 5.978 1.00 96.25 88 ALA A O 1
ATOM 679 N N . GLY A 1 89 ? -12.792 10.871 5.624 1.00 95.69 89 GLY A N 1
ATOM 680 C CA . GLY A 1 89 ? -13.068 11.935 4.648 1.00 95.69 89 GLY A CA 1
ATOM 681 C C . GLY A 1 89 ? -12.220 11.844 3.368 1.00 95.69 89 GLY A C 1
ATOM 682 O O . GLY A 1 89 ? -11.877 12.865 2.769 1.00 95.69 89 GLY A O 1
ATOM 683 N N . LEU A 1 90 ? -11.831 10.632 2.971 1.00 95.94 90 LEU A N 1
ATOM 684 C CA . LEU A 1 90 ? -11.038 10.354 1.777 1.00 95.94 90 LEU A CA 1
ATOM 685 C C . LEU A 1 90 ? -11.895 10.467 0.506 1.00 95.94 90 LEU A C 1
ATOM 687 O O . LEU A 1 90 ? -13.048 10.019 0.507 1.00 95.94 90 LEU A O 1
ATOM 691 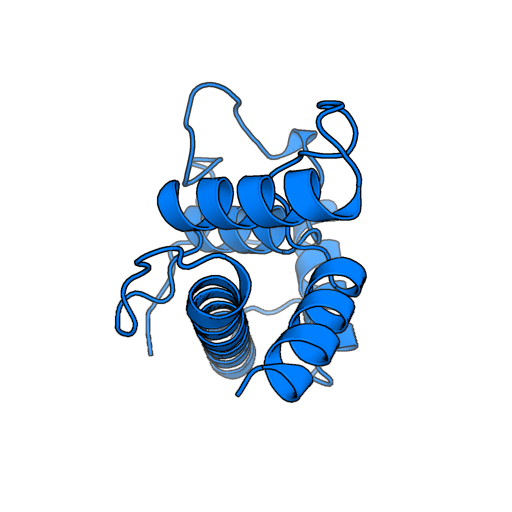N N . PRO A 1 91 ? -11.340 11.021 -0.587 1.00 90.69 91 PRO A N 1
ATOM 692 C CA . PRO A 1 91 ? -12.022 11.089 -1.878 1.00 90.69 91 PRO A CA 1
ATOM 693 C C . PRO A 1 91 ? -12.291 9.684 -2.436 1.00 90.69 91 PRO A C 1
ATOM 695 O O . PRO A 1 91 ? -11.455 8.793 -2.313 1.00 90.69 91 PRO A O 1
ATOM 698 N N . LYS A 1 92 ? -13.455 9.487 -3.067 1.00 87.50 92 LYS A N 1
ATOM 699 C CA . LYS A 1 92 ? -13.867 8.189 -3.648 1.00 87.50 92 LYS A CA 1
ATOM 700 C C . LYS A 1 92 ? -13.374 7.989 -5.085 1.00 87.50 92 LYS A C 1
ATOM 702 O O . LYS A 1 92 ? -13.352 6.873 -5.596 1.00 87.50 92 LYS A O 1
ATOM 707 N N . ASP A 1 93 ? -13.004 9.077 -5.741 1.00 84.81 93 ASP A N 1
ATOM 708 C CA . ASP A 1 93 ? -12.633 9.181 -7.151 1.00 84.81 93 ASP A CA 1
ATOM 709 C C . ASP A 1 93 ? -11.121 9.356 -7.366 1.00 84.81 93 ASP A C 1
ATOM 711 O O . ASP A 1 93 ? -10.654 9.352 -8.504 1.00 84.81 93 ASP A O 1
ATOM 715 N N . GLN A 1 94 ? -10.339 9.434 -6.285 1.00 84.94 94 GLN A N 1
ATOM 716 C CA . GLN A 1 94 ? -8.889 9.605 -6.331 1.00 84.94 94 GLN A CA 1
ATOM 717 C C . GLN A 1 94 ? -8.172 8.426 -5.643 1.00 84.94 94 GLN A C 1
ATOM 719 O O . GLN A 1 94 ? -7.760 8.545 -4.483 1.00 84.94 94 GLN A O 1
ATOM 724 N N . PRO A 1 95 ? -7.969 7.295 -6.353 1.00 84.50 95 PRO A N 1
ATOM 725 C CA . PRO A 1 95 ? -7.368 6.076 -5.810 1.00 84.50 95 PRO A CA 1
ATOM 726 C C . PRO A 1 95 ? -5.845 6.196 -5.670 1.00 84.50 95 PRO A C 1
ATOM 728 O O . PRO A 1 95 ? -5.080 5.392 -6.191 1.00 84.50 95 PRO A O 1
ATOM 731 N N . PHE A 1 96 ? -5.382 7.229 -4.974 1.00 86.62 96 PHE A N 1
ATOM 732 C CA . PHE A 1 96 ? -3.977 7.468 -4.692 1.00 86.62 96 PHE A CA 1
ATOM 733 C C . PHE A 1 96 ? -3.686 7.221 -3.210 1.00 86.62 96 PHE A C 1
ATOM 735 O O . PHE A 1 96 ? -4.341 7.776 -2.323 1.00 86.62 96 PHE A O 1
ATOM 742 N N . TYR A 1 97 ? -2.659 6.421 -2.920 1.00 92.62 97 TYR A N 1
ATOM 743 C CA . TYR A 1 97 ? -2.133 6.260 -1.564 1.00 92.62 97 TYR A CA 1
ATOM 744 C C . TYR A 1 97 ? -1.314 7.507 -1.179 1.00 92.62 97 TYR A C 1
ATOM 746 O O . TYR A 1 97 ? -0.092 7.480 -1.137 1.00 92.62 97 TYR A O 1
ATOM 754 N N . GLY A 1 98 ? -1.987 8.645 -1.003 1.00 92.69 98 GLY A N 1
ATOM 755 C CA . GLY A 1 98 ? -1.364 9.925 -0.666 1.00 92.69 98 GLY A CA 1
ATOM 756 C C . GLY A 1 98 ? -1.328 10.212 0.840 1.00 92.69 98 GLY A C 1
ATOM 757 O O . GLY A 1 98 ? -1.751 9.380 1.646 1.00 92.69 98 GLY A O 1
ATOM 758 N N . PRO A 1 99 ? -0.906 11.427 1.241 1.00 92.50 99 PRO A N 1
ATOM 759 C CA . PRO A 1 99 ? -0.776 11.806 2.650 1.00 92.50 99 PRO A CA 1
ATOM 760 C C . PRO A 1 99 ? -2.053 11.621 3.482 1.00 92.50 99 PRO A C 1
ATOM 762 O O . PRO A 1 99 ? -1.977 11.196 4.631 1.00 92.50 99 PRO A O 1
ATOM 765 N N . LYS A 1 100 ? -3.236 11.880 2.907 1.00 94.62 100 LYS A N 1
ATOM 766 C CA . LYS A 1 100 ? -4.515 11.653 3.600 1.00 94.62 100 LYS A CA 1
ATOM 767 C C . LYS A 1 100 ? -4.772 10.167 3.862 1.00 94.62 100 LYS A C 1
ATOM 769 O O . LYS A 1 100 ? -5.182 9.811 4.961 1.00 94.62 100 LYS A O 1
ATOM 774 N N . THR A 1 101 ? -4.483 9.302 2.887 1.00 96.62 101 THR A N 1
ATOM 775 C CA . THR A 1 101 ? -4.601 7.844 3.048 1.00 96.62 101 THR A CA 1
ATOM 776 C C . THR A 1 101 ? -3.665 7.353 4.153 1.00 96.62 101 THR A C 1
ATOM 778 O O . THR A 1 101 ? -4.097 6.621 5.033 1.00 96.62 101 THR A O 1
ATOM 781 N N . VAL A 1 102 ? -2.417 7.834 4.181 1.00 95.44 102 VAL A N 1
ATOM 782 C CA . VAL A 1 102 ? -1.445 7.523 5.247 1.00 95.44 102 VAL A CA 1
ATOM 783 C C . VAL A 1 102 ? -1.974 7.929 6.617 1.00 95.44 102 VAL A C 1
ATOM 785 O O . VAL A 1 102 ? -1.914 7.145 7.557 1.00 95.44 102 VAL A O 1
ATOM 788 N N . GLN A 1 103 ? -2.498 9.150 6.746 1.00 95.88 103 GLN A N 1
ATOM 789 C CA . GLN A 1 103 ? -3.063 9.636 8.007 1.00 95.88 103 GLN A CA 1
ATOM 790 C C . GLN A 1 103 ? -4.258 8.793 8.458 1.00 95.88 103 GLN A C 1
ATOM 792 O O . GLN A 1 103 ? -4.377 8.489 9.642 1.00 95.88 103 GLN A O 1
ATOM 797 N N . ALA A 1 104 ? -5.115 8.378 7.527 1.00 97.69 104 ALA A N 1
ATOM 798 C CA . ALA A 1 104 ? -6.247 7.512 7.822 1.00 97.69 104 ALA A CA 1
ATOM 799 C C . ALA A 1 104 ? -5.804 6.114 8.279 1.00 97.69 104 ALA A C 1
ATOM 801 O O . ALA A 1 104 ? -6.327 5.607 9.269 1.00 97.69 104 ALA A O 1
ATOM 802 N N . VAL A 1 105 ? -4.790 5.531 7.631 1.00 97.62 105 VAL A N 1
ATOM 803 C CA . VAL A 1 105 ? -4.188 4.260 8.064 1.00 97.62 105 VAL A CA 1
ATOM 804 C C . VAL A 1 105 ? -3.577 4.401 9.453 1.00 97.62 105 VAL A C 1
ATOM 806 O O . VAL A 1 105 ? -3.876 3.587 10.316 1.00 97.62 105 VAL A O 1
ATOM 809 N N . LYS A 1 106 ? -2.833 5.482 9.724 1.00 96.81 106 LYS A N 1
ATOM 810 C CA . LYS A 1 106 ? -2.302 5.767 11.066 1.00 96.81 106 LYS A CA 1
ATOM 811 C C . LYS A 1 106 ? -3.397 5.907 12.117 1.00 96.81 106 LYS A C 1
ATOM 813 O O . LYS A 1 106 ? -3.232 5.442 13.239 1.00 96.81 106 LYS A O 1
ATOM 818 N N . LYS A 1 107 ? -4.518 6.545 11.772 1.00 97.19 107 LYS A N 1
ATOM 819 C CA . LYS A 1 107 ? -5.674 6.666 12.668 1.00 97.19 107 LYS A CA 1
ATOM 820 C C . LYS A 1 107 ? -6.254 5.291 13.003 1.00 97.19 107 LYS A C 1
ATOM 822 O O . LYS A 1 107 ? -6.543 5.036 14.167 1.00 97.19 107 LYS A O 1
ATOM 827 N N . PHE A 1 108 ? -6.381 4.417 12.006 1.00 97.62 108 PHE A N 1
ATOM 828 C CA . PHE A 1 108 ? -6.825 3.040 12.205 1.00 97.62 108 PHE A CA 1
ATOM 829 C C . PHE A 1 108 ? -5.819 2.224 13.033 1.00 97.62 108 PHE A C 1
ATOM 831 O O . PHE A 1 108 ? -6.197 1.675 14.062 1.00 97.62 108 PHE A O 1
ATOM 838 N N . GLU A 1 109 ? -4.531 2.216 12.676 1.00 97.19 109 GLU A N 1
ATOM 839 C CA . GLU A 1 109 ? -3.473 1.557 13.459 1.00 97.19 109 GLU A CA 1
ATOM 840 C C . GLU A 1 109 ? -3.487 2.026 14.923 1.00 97.19 109 GLU A C 1
ATOM 842 O O . GLU A 1 109 ? -3.486 1.204 15.834 1.00 97.19 109 GLU A O 1
ATOM 847 N N . ALA A 1 110 ? -3.586 3.337 15.166 1.00 96.12 110 ALA A N 1
ATOM 848 C CA . ALA A 1 110 ? -3.610 3.894 16.515 1.00 96.12 110 ALA A CA 1
ATOM 849 C C . ALA A 1 110 ? -4.842 3.475 17.332 1.00 96.12 110 ALA A C 1
ATOM 851 O O . ALA A 1 110 ? -4.757 3.362 18.556 1.00 96.12 110 ALA A O 1
ATOM 852 N N . GLN A 1 111 ? -5.982 3.259 16.669 1.00 93.50 111 GLN A N 1
ATOM 853 C CA . GLN A 1 111 ? -7.223 2.822 17.305 1.00 93.50 111 GLN A CA 1
ATOM 854 C C . GLN A 1 111 ? -7.154 1.360 17.769 1.00 93.50 111 GLN A C 1
ATOM 856 O O . GLN A 1 111 ? -7.737 1.044 18.804 1.00 93.50 111 GLN A O 1
ATOM 861 N N . TYR A 1 112 ? -6.437 0.491 17.048 1.00 88.06 112 TYR A N 1
ATOM 862 C CA . TYR A 1 112 ? -6.443 -0.958 17.301 1.00 88.06 112 TYR A CA 1
ATOM 863 C C . TYR A 1 112 ? -5.133 -1.518 17.875 1.00 88.06 112 TYR A C 1
ATOM 865 O O . TYR A 1 112 ? -5.172 -2.494 18.620 1.00 88.06 112 TYR A O 1
ATOM 873 N N . TYR A 1 113 ? -3.985 -0.898 17.594 1.00 88.31 113 TYR A N 1
ATOM 874 C CA . TYR A 1 113 ? -2.668 -1.307 18.113 1.00 88.31 113 TYR A CA 1
ATOM 875 C C . TYR A 1 113 ? -2.078 -0.324 19.130 1.00 88.31 113 TYR A C 1
ATOM 877 O O . TYR A 1 113 ? -1.014 -0.573 19.696 1.00 88.31 113 TYR A O 1
ATOM 885 N N . GLY A 1 114 ? -2.767 0.790 19.392 1.00 89.88 114 GLY A N 1
ATOM 886 C CA . GLY A 1 114 ? -2.299 1.844 20.285 1.00 89.88 114 GLY A CA 1
ATOM 887 C C . GLY A 1 114 ? -1.356 2.839 19.606 1.00 89.88 114 GLY A C 1
ATOM 888 O O . GLY A 1 114 ? -1.065 2.764 18.419 1.00 89.88 114 GLY A O 1
ATOM 889 N N . LYS A 1 115 ? -0.890 3.829 20.371 1.00 89.44 115 LYS A N 1
ATOM 890 C CA . LYS A 1 115 ? -0.211 5.026 19.833 1.00 89.44 115 LYS A CA 1
ATOM 891 C C . LYS A 1 115 ? 1.308 4.899 19.692 1.00 89.44 115 LYS A C 1
ATOM 893 O O . LYS A 1 115 ? 1.970 5.894 19.414 1.00 89.44 115 LYS A O 1
ATOM 898 N N . ASP A 1 116 ? 1.864 3.718 19.927 1.00 89.62 116 ASP A N 1
ATOM 899 C CA . ASP A 1 116 ? 3.298 3.499 19.772 1.00 89.62 116 ASP A CA 1
ATOM 900 C C . ASP A 1 116 ? 3.668 3.573 18.284 1.00 89.62 116 ASP A C 1
ATOM 902 O O . ASP A 1 116 ? 3.150 2.832 17.447 1.00 89.62 116 ASP A O 1
ATOM 906 N N . GLU A 1 117 ? 4.572 4.492 17.952 1.00 82.50 117 GLU A N 1
ATOM 907 C CA . GLU A 1 117 ? 4.974 4.804 16.578 1.00 82.50 117 GLU A CA 1
ATOM 908 C C . GLU A 1 117 ? 5.576 3.607 15.831 1.00 82.50 117 GLU A C 1
ATOM 910 O O . GLU A 1 11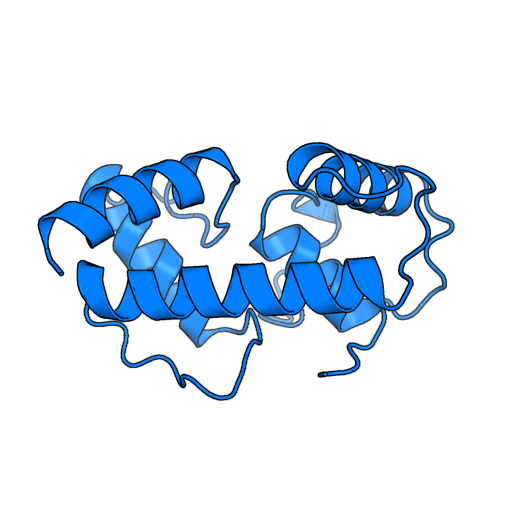7 ? 5.601 3.590 14.598 1.00 82.50 117 GLU A O 1
ATOM 915 N N . ARG A 1 118 ? 6.025 2.572 16.553 1.00 85.00 118 ARG A N 1
ATOM 916 C CA . ARG A 1 118 ? 6.482 1.311 15.955 1.00 85.00 118 ARG A CA 1
ATOM 917 C C . ARG A 1 118 ? 5.351 0.560 15.253 1.00 85.00 118 ARG A C 1
ATOM 919 O O . ARG A 1 118 ? 5.627 -0.146 14.284 1.00 85.00 118 ARG A O 1
ATOM 926 N N . PHE A 1 119 ? 4.112 0.738 15.711 1.00 84.88 119 PHE A N 1
ATOM 927 C CA . PHE A 1 119 ? 2.911 0.106 15.159 1.00 84.88 119 PHE A CA 1
ATOM 928 C C . PHE A 1 119 ? 2.040 1.079 14.347 1.00 84.88 119 PHE A C 1
ATOM 930 O O . PHE A 1 119 ? 1.192 0.635 13.582 1.00 84.88 119 PHE A O 1
ATOM 937 N N . VAL A 1 120 ? 2.276 2.393 14.457 1.00 91.88 120 VAL A N 1
ATOM 938 C CA . VAL A 1 120 ? 1.563 3.445 13.706 1.00 91.88 120 VAL A CA 1
ATOM 939 C C . VAL A 1 120 ? 2.401 3.903 12.508 1.00 91.88 120 VAL A C 1
ATOM 941 O O . VAL A 1 120 ? 2.978 4.997 12.463 1.00 91.88 120 VAL A O 1
ATOM 944 N N . THR A 1 121 ? 2.521 3.021 11.521 1.00 92.62 121 THR A N 1
ATOM 945 C CA . THR A 1 121 ? 3.441 3.181 10.391 1.00 92.62 121 THR A CA 1
ATOM 946 C C . THR A 1 121 ? 2.847 3.971 9.227 1.00 92.62 121 THR A C 1
ATOM 948 O O . THR A 1 121 ? 3.585 4.608 8.470 1.00 92.62 121 THR A O 1
ATOM 951 N N . GLY A 1 122 ? 1.522 3.968 9.087 1.00 94.50 122 GLY A N 1
ATOM 952 C CA . GLY A 1 122 ? 0.825 4.455 7.904 1.00 94.50 122 GLY A CA 1
ATOM 953 C C . GLY A 1 122 ? 0.974 3.537 6.689 1.00 94.50 122 GLY A C 1
ATOM 954 O O . GLY A 1 122 ? 0.767 3.999 5.565 1.00 94.50 122 GLY A O 1
ATOM 955 N N . VAL A 1 123 ? 1.349 2.272 6.903 1.00 95.25 123 VAL A N 1
ATOM 956 C CA . VAL A 1 123 ? 1.476 1.225 5.884 1.00 95.25 123 VAL A CA 1
ATOM 957 C C . VAL A 1 123 ? 0.345 0.220 6.073 1.00 95.25 123 VAL A C 1
ATOM 959 O O . VAL A 1 123 ? 0.291 -0.512 7.056 1.00 95.25 123 VAL A O 1
ATOM 962 N N . ALA A 1 124 ? -0.556 0.149 5.103 1.00 97.12 124 ALA A N 1
ATOM 963 C CA . ALA A 1 124 ? -1.660 -0.789 5.109 1.00 97.12 124 ALA A CA 1
ATOM 964 C C . ALA A 1 124 ? -1.200 -2.153 4.602 1.00 97.12 124 ALA A C 1
ATOM 966 O O . ALA A 1 124 ? -1.421 -2.460 3.436 1.00 97.12 124 ALA A O 1
ATOM 967 N N . THR A 1 125 ? -0.558 -2.966 5.447 1.00 96.69 125 THR A N 1
ATOM 968 C CA . THR A 1 125 ? -0.152 -4.346 5.108 1.00 96.69 125 THR A CA 1
ATOM 969 C C . THR A 1 125 ? -1.352 -5.210 4.694 1.00 96.69 125 THR A C 1
ATOM 971 O O . THR A 1 125 ? -2.503 -4.864 4.962 1.00 96.69 125 THR A O 1
ATOM 974 N N . LEU A 1 126 ? -1.120 -6.359 4.043 1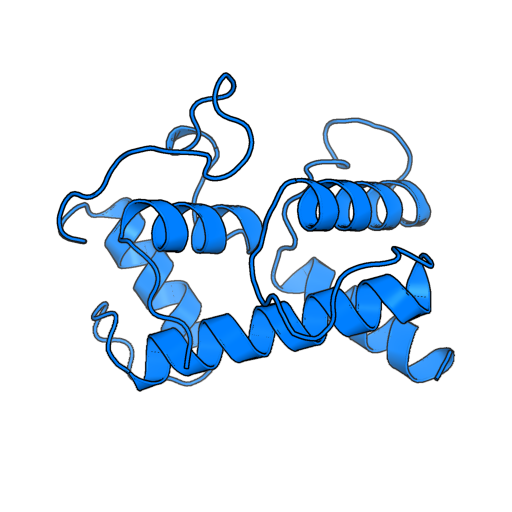.00 97.25 126 LEU A N 1
ATOM 975 C CA . LEU A 1 126 ? -2.218 -7.268 3.676 1.00 97.25 126 LEU A CA 1
ATOM 976 C C . LEU A 1 126 ? -3.036 -7.716 4.894 1.00 97.25 126 LEU A C 1
ATOM 978 O O . LEU A 1 126 ? -4.261 -7.764 4.819 1.00 97.25 126 LEU A O 1
ATOM 982 N N . GLU A 1 127 ? -2.369 -8.023 6.004 1.00 95.75 127 GLU A N 1
ATOM 983 C CA . GLU A 1 127 ? -3.025 -8.377 7.263 1.00 95.75 127 GLU A CA 1
ATOM 984 C C . GLU A 1 127 ? -3.882 -7.222 7.793 1.00 95.75 127 GLU A C 1
ATOM 986 O O . GLU A 1 127 ? -5.052 -7.433 8.109 1.00 95.75 127 GLU A O 1
ATOM 991 N N . LEU A 1 128 ? -3.350 -5.992 7.785 1.00 97.06 128 LEU A N 1
ATOM 992 C CA . LEU A 1 128 ? -4.101 -4.813 8.211 1.00 97.06 128 LEU A CA 1
ATOM 993 C C . LEU A 1 128 ? -5.357 -4.604 7.366 1.00 97.06 128 LEU A C 1
ATOM 995 O O . LEU A 1 128 ? -6.427 -4.345 7.908 1.00 97.06 128 LEU A O 1
ATOM 999 N N . ARG A 1 129 ? -5.236 -4.738 6.039 1.00 98.00 129 ARG A N 1
ATOM 1000 C CA . ARG A 1 129 ? -6.368 -4.595 5.113 1.00 98.00 129 ARG A CA 1
ATOM 1001 C C . ARG A 1 129 ? -7.438 -5.655 5.365 1.00 98.00 129 ARG A C 1
ATOM 1003 O O . ARG A 1 129 ? -8.612 -5.323 5.382 1.00 98.00 129 ARG A O 1
ATOM 1010 N N . LYS A 1 130 ? -7.050 -6.911 5.613 1.00 97.75 130 LYS A N 1
ATOM 1011 C CA . LYS A 1 130 ? -8.002 -7.982 5.962 1.00 97.75 130 LYS A CA 1
ATOM 1012 C C . LYS A 1 130 ? -8.732 -7.690 7.270 1.00 97.75 130 LYS A C 1
ATOM 1014 O O . LYS A 1 130 ? -9.928 -7.943 7.374 1.00 97.75 130 LYS A O 1
ATOM 1019 N N . TYR A 1 131 ? -8.017 -7.168 8.264 1.00 97.06 131 TYR A N 1
ATOM 1020 C CA . TYR A 1 131 ? -8.625 -6.806 9.538 1.00 97.06 131 TYR A CA 1
ATOM 1021 C C . TYR A 1 131 ? -9.586 -5.618 9.396 1.00 97.06 131 TYR A C 1
ATOM 1023 O O . TYR A 1 131 ? -10.700 -5.660 9.915 1.00 97.06 131 TYR A O 1
ATOM 1031 N N . LEU A 1 132 ? -9.189 -4.596 8.634 1.00 97.75 132 LEU A N 1
ATOM 1032 C CA . LEU A 1 132 ? -10.031 -3.450 8.307 1.00 97.75 132 LEU A CA 1
ATOM 1033 C C . LEU A 1 132 ? -11.315 -3.866 7.566 1.00 97.75 132 LEU A C 1
ATOM 1035 O O . LEU A 1 132 ? -12.394 -3.451 7.982 1.00 97.75 132 LEU A O 1
ATOM 1039 N N . ASP A 1 133 ? -11.216 -4.712 6.536 1.00 98.12 133 ASP A N 1
ATOM 1040 C CA . ASP A 1 133 ? -12.362 -5.257 5.786 1.00 98.12 133 ASP A CA 1
ATOM 1041 C C . ASP A 1 133 ? -13.340 -6.005 6.707 1.00 98.12 133 ASP A C 1
ATOM 1043 O O . ASP A 1 133 ? -14.553 -5.782 6.660 1.00 98.12 133 ASP A O 1
ATOM 1047 N N . ALA A 1 134 ? -12.820 -6.849 7.605 1.00 97.56 134 ALA A N 1
ATOM 1048 C CA . ALA A 1 134 ? -13.641 -7.581 8.566 1.00 97.56 134 ALA A CA 1
ATOM 1049 C C . ALA A 1 134 ? -14.433 -6.643 9.493 1.00 97.56 134 ALA A C 1
ATOM 1051 O O . ALA A 1 134 ? -15.600 -6.909 9.778 1.00 97.56 134 ALA A O 1
ATOM 1052 N N . ILE A 1 135 ? -13.823 -5.538 9.934 1.00 96.56 135 ILE A N 1
ATOM 1053 C CA . ILE A 1 135 ? -14.490 -4.522 10.757 1.00 96.56 135 ILE A CA 1
ATOM 1054 C C . ILE A 1 135 ? -15.502 -3.725 9.929 1.00 96.56 135 ILE A C 1
ATOM 1056 O O . ILE A 1 135 ? -16.629 -3.521 10.374 1.00 96.56 135 ILE A O 1
ATOM 1060 N N . ALA A 1 136 ? -15.136 -3.284 8.725 1.00 96.88 136 ALA A N 1
ATOM 1061 C CA . ALA A 1 136 ? -16.010 -2.482 7.873 1.00 96.88 136 ALA A CA 1
ATOM 1062 C C . ALA A 1 136 ? -17.330 -3.208 7.565 1.00 96.88 136 ALA A C 1
ATOM 1064 O O . ALA A 1 136 ? -18.393 -2.594 7.632 1.00 96.88 136 ALA A O 1
ATOM 1065 N N . LYS A 1 137 ? -17.278 -4.527 7.335 1.00 96.50 137 LYS A N 1
ATOM 1066 C CA . LYS A 1 137 ? -18.455 -5.394 7.130 1.00 96.50 137 LYS A CA 1
ATOM 1067 C C . LYS A 1 137 ? -19.382 -5.524 8.340 1.00 96.50 137 LYS A C 1
ATOM 1069 O O . LYS A 1 137 ? -20.510 -5.967 8.174 1.00 96.50 137 LYS A O 1
ATOM 1074 N N . GLN A 1 138 ? -18.915 -5.201 9.544 1.00 94.75 138 GLN A N 1
ATOM 1075 C CA . GLN A 1 138 ? -1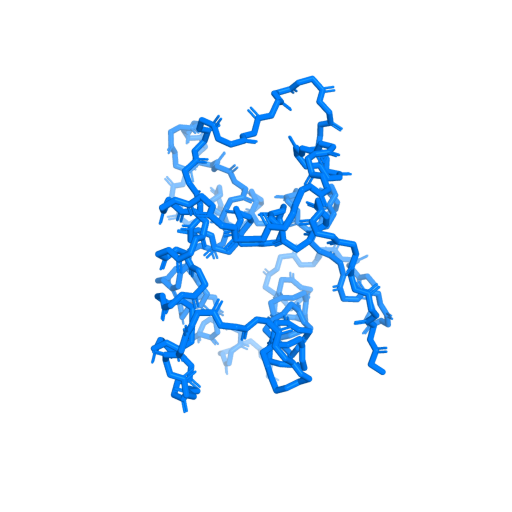9.751 -5.199 10.750 1.00 94.75 138 GLN A CA 1
ATOM 1076 C C . GLN A 1 138 ? -20.448 -3.852 10.979 1.00 94.75 138 GLN A C 1
ATOM 1078 O O . GLN A 1 138 ? -21.393 -3.786 11.761 1.00 94.75 138 GLN A O 1
ATOM 1083 N N . ILE A 1 139 ? -19.957 -2.784 10.344 1.00 90.31 139 ILE A N 1
ATOM 1084 C CA . ILE A 1 139 ? -20.440 -1.408 10.530 1.00 90.31 139 ILE A CA 1
ATOM 1085 C C . ILE A 1 139 ? -21.374 -0.978 9.387 1.00 90.31 139 ILE A C 1
ATOM 1087 O O . ILE A 1 139 ? -22.274 -0.171 9.623 1.00 90.31 139 ILE A O 1
ATOM 1091 N N . ALA A 1 140 ? -21.129 -1.468 8.167 1.00 76.88 140 ALA A N 1
ATOM 1092 C CA . ALA A 1 140 ? -21.899 -1.158 6.959 1.00 76.88 140 ALA A CA 1
ATOM 1093 C C . ALA A 1 140 ? -23.211 -1.951 6.874 1.00 76.88 140 ALA A C 1
ATOM 1095 O O . ALA A 1 140 ? -24.208 -1.345 6.416 1.00 76.88 140 ALA A O 1
#

pLDDT: mean 93.55, std 5.19, range [68.56, 98.75]

Foldseek 3Di:
DDDDAPLQVQQLLVLQPLADCVQADPVPAPSRHPDRDPQPDPSLLSSLLVQCVVVVHPNPSDCDPVSVVVSLVLLLLLQVLLCQPVVLPDDNPDSGLGNSLLVSQLSLQCVPVNDPCVRSPSRCYPVNSVVSVVVSVVRD